Protein AF-A0A1E8CV05-F1 (afdb_monomer_lite)

Structure (mmCIF, N/CA/C/O backbone):
data_AF-A0A1E8CV05-F1
#
_entry.id   AF-A0A1E8CV05-F1
#
loop_
_atom_site.group_PDB
_atom_site.id
_atom_site.type_symbol
_atom_site.label_atom_id
_atom_site.label_alt_id
_atom_site.label_comp_id
_atom_site.label_asym_id
_atom_site.label_entity_id
_atom_site.label_seq_id
_atom_site.pdbx_PDB_ins_code
_atom_site.Cartn_x
_atom_site.Cartn_y
_atom_site.Cartn_z
_atom_site.occupancy
_atom_site.B_iso_or_equiv
_atom_site.auth_seq_id
_atom_site.auth_comp_id
_atom_site.auth_asym_id
_atom_site.auth_atom_id
_atom_site.pdbx_PDB_model_num
ATOM 1 N N . MET A 1 1 ? -1.436 11.956 -4.993 1.00 72.31 1 MET A N 1
ATOM 2 C CA . MET A 1 1 ? -2.919 11.995 -5.052 1.00 72.31 1 MET A CA 1
ATOM 3 C C . MET A 1 1 ? -3.434 10.819 -4.235 1.00 72.31 1 MET A C 1
ATOM 5 O O . MET A 1 1 ? -2.790 9.789 -4.295 1.00 72.31 1 MET A O 1
ATOM 9 N N . PHE A 1 2 ? -4.487 10.965 -3.428 1.00 81.88 2 PHE A N 1
ATOM 10 C CA . PHE A 1 2 ? -4.954 9.899 -2.524 1.00 81.88 2 PHE A CA 1
ATOM 11 C C . PHE A 1 2 ? -6.403 9.496 -2.828 1.00 81.88 2 PHE A C 1
ATOM 13 O O . PHE A 1 2 ? -7.158 10.354 -3.295 1.00 81.88 2 PHE A O 1
ATOM 20 N N . PRO A 1 3 ? -6.807 8.246 -2.535 1.00 90.94 3 PRO A N 1
ATOM 21 C CA . PRO A 1 3 ? -6.005 7.159 -1.944 1.00 90.94 3 PRO A CA 1
ATOM 22 C C . PRO A 1 3 ? -4.909 6.634 -2.887 1.00 90.94 3 PRO A C 1
ATOM 24 O O . PRO A 1 3 ? -4.919 6.955 -4.072 1.00 90.94 3 PRO A O 1
ATOM 27 N N . LEU A 1 4 ? -3.949 5.881 -2.345 1.00 89.38 4 LEU A N 1
ATOM 28 C CA . LEU A 1 4 ? -2.959 5.134 -3.125 1.00 89.38 4 LEU A CA 1
ATOM 29 C C . LEU A 1 4 ? -3.186 3.636 -2.930 1.00 89.38 4 LEU A C 1
ATOM 31 O O . LEU A 1 4 ? -3.324 3.187 -1.795 1.00 89.38 4 LEU A O 1
ATOM 35 N N . THR A 1 5 ? -3.179 2.869 -4.009 1.00 92.12 5 THR A N 1
ATOM 36 C CA . THR A 1 5 ? -3.311 1.413 -3.985 1.00 92.12 5 THR A CA 1
ATOM 37 C C . THR A 1 5 ? -1.958 0.788 -4.278 1.00 92.12 5 THR A C 1
ATOM 39 O O . THR A 1 5 ? -1.370 1.053 -5.318 1.00 92.12 5 THR A O 1
ATOM 42 N N . VAL A 1 6 ? -1.464 -0.048 -3.372 1.00 90.31 6 VAL A N 1
ATOM 43 C CA . VAL A 1 6 ? -0.254 -0.850 -3.552 1.00 90.31 6 VAL A CA 1
ATOM 44 C C . VAL A 1 6 ? -0.669 -2.296 -3.764 1.00 90.31 6 VAL A C 1
ATOM 46 O O . VAL A 1 6 ? -1.410 -2.850 -2.951 1.00 90.31 6 VAL A O 1
ATOM 49 N N . VAL A 1 7 ? -0.173 -2.917 -4.829 1.00 90.50 7 VAL A N 1
ATOM 50 C CA . VAL A 1 7 ? -0.427 -4.326 -5.137 1.00 90.50 7 VAL A CA 1
ATOM 51 C C . VAL A 1 7 ? 0.900 -5.069 -5.172 1.00 90.50 7 VAL A C 1
ATOM 53 O O . VAL A 1 7 ? 1.801 -4.674 -5.907 1.00 90.50 7 VAL A O 1
ATOM 56 N N . ARG A 1 8 ? 1.029 -6.140 -4.382 1.00 89.50 8 ARG A N 1
ATOM 57 C CA . ARG A 1 8 ? 2.191 -7.041 -4.388 1.00 89.50 8 ARG A CA 1
ATOM 58 C C . ARG A 1 8 ? 1.754 -8.424 -4.854 1.00 89.50 8 ARG A C 1
ATOM 60 O O . ARG A 1 8 ? 0.953 -9.072 -4.187 1.00 89.50 8 ARG A O 1
ATOM 67 N N . THR A 1 9 ? 2.300 -8.882 -5.977 1.00 87.62 9 THR A N 1
ATOM 68 C CA . THR A 1 9 ? 1.973 -10.180 -6.587 1.00 87.62 9 THR A CA 1
ATOM 69 C C . THR A 1 9 ? 3.224 -10.976 -6.950 1.00 87.62 9 THR A C 1
ATOM 71 O O . THR A 1 9 ? 4.298 -10.409 -7.146 1.00 87.62 9 THR A O 1
ATOM 74 N N . GLY A 1 10 ? 3.091 -12.300 -7.035 1.00 85.06 10 GLY A N 1
ATOM 75 C CA . GLY A 1 10 ? 4.164 -13.187 -7.495 1.00 85.06 10 GLY A CA 1
ATOM 76 C C . GLY A 1 10 ? 5.207 -13.502 -6.420 1.00 85.06 10 GLY A C 1
ATOM 77 O O . GLY A 1 10 ? 4.892 -13.574 -5.231 1.00 85.06 10 GLY A O 1
ATOM 78 N N . GLY A 1 11 ? 6.452 -13.738 -6.831 1.00 76.94 11 GLY A N 1
ATOM 79 C CA . GLY A 1 11 ? 7.531 -14.218 -5.967 1.00 76.94 11 GLY A CA 1
ATOM 80 C C . GLY A 1 11 ? 7.373 -15.684 -5.544 1.00 76.94 11 GLY A C 1
ATOM 81 O O . GLY A 1 11 ? 6.314 -16.290 -5.692 1.00 76.94 11 GLY A O 1
ATOM 82 N N . VAL A 1 12 ? 8.430 -16.250 -4.952 1.00 73.31 12 VAL A N 1
ATOM 83 C CA . VAL A 1 12 ? 8.485 -17.667 -4.521 1.00 73.31 12 VAL A CA 1
ATOM 84 C C . VAL A 1 12 ? 7.368 -18.024 -3.527 1.00 73.31 12 VAL A C 1
ATOM 86 O O . VAL A 1 12 ? 6.882 -19.151 -3.505 1.00 73.31 12 VAL A O 1
ATOM 89 N N . ALA A 1 13 ? 6.910 -17.056 -2.727 1.00 74.12 13 ALA A N 1
ATOM 90 C CA . ALA A 1 13 ? 5.810 -17.246 -1.779 1.00 74.12 13 ALA A CA 1
ATOM 91 C C . ALA A 1 13 ? 4.407 -17.113 -2.409 1.00 74.12 13 ALA A C 1
ATOM 93 O O . ALA A 1 13 ? 3.411 -17.372 -1.733 1.00 74.12 13 ALA A O 1
ATOM 94 N N . GLY A 1 14 ? 4.306 -16.700 -3.678 1.00 80.88 14 GLY A N 1
ATOM 95 C CA . GLY A 1 14 ? 3.036 -16.462 -4.360 1.00 80.88 14 GLY A CA 1
ATOM 96 C C . GLY A 1 14 ? 2.204 -15.373 -3.685 1.00 80.88 14 GLY A C 1
ATOM 97 O O . GLY A 1 14 ? 1.047 -15.617 -3.342 1.00 80.88 14 GLY A O 1
ATOM 98 N N . PHE A 1 15 ? 2.797 -14.200 -3.462 1.00 84.50 15 PHE A N 1
ATOM 99 C CA . PHE A 1 15 ? 2.123 -13.046 -2.871 1.00 84.50 15 PHE A CA 1
ATOM 100 C C . PHE A 1 15 ? 0.904 -12.620 -3.698 1.00 84.50 15 PHE A C 1
ATOM 102 O O . PHE A 1 15 ? 0.858 -12.807 -4.916 1.00 84.50 15 PHE A O 1
ATOM 109 N N . ASP A 1 16 ? -0.085 -12.080 -2.995 1.00 89.19 16 ASP A N 1
ATOM 110 C CA . ASP A 1 16 ? -1.316 -11.496 -3.531 1.00 89.19 16 ASP A CA 1
ATOM 111 C C . ASP A 1 16 ? -1.859 -10.576 -2.433 1.00 89.19 16 ASP A C 1
ATOM 113 O O . ASP A 1 16 ? -2.702 -10.962 -1.619 1.00 89.19 16 ASP A O 1
ATOM 117 N N . ASP A 1 17 ? -1.219 -9.416 -2.304 1.00 89.38 17 ASP A N 1
ATOM 118 C CA . ASP A 1 17 ? -1.514 -8.421 -1.280 1.00 89.38 17 ASP A CA 1
ATOM 119 C C . ASP A 1 17 ? -1.999 -7.126 -1.937 1.00 89.38 17 ASP A C 1
ATOM 121 O O . ASP A 1 17 ? -1.390 -6.626 -2.883 1.00 89.38 17 ASP A O 1
ATOM 125 N N . HIS A 1 18 ? -3.060 -6.558 -1.382 1.00 92.75 18 HIS A N 1
ATOM 126 C CA . HIS A 1 18 ? -3.680 -5.302 -1.768 1.00 92.75 18 HIS A CA 1
ATOM 127 C C . HIS A 1 18 ? -3.720 -4.372 -0.561 1.00 92.75 18 HIS A C 1
ATOM 129 O O . HIS A 1 18 ? -4.377 -4.648 0.446 1.00 92.75 18 HIS A O 1
ATOM 135 N N . LEU A 1 19 ? -3.007 -3.256 -0.649 1.00 92.00 19 LEU A N 1
ATOM 136 C CA . LEU A 1 19 ? -2.978 -2.241 0.390 1.00 92.00 19 LEU A CA 1
ATOM 137 C C . LEU A 1 19 ? -3.548 -0.935 -0.157 1.00 92.00 19 LEU A C 1
ATOM 139 O O . LEU A 1 19 ? -3.125 -0.474 -1.208 1.00 92.00 19 LEU A O 1
ATOM 143 N N . VAL A 1 20 ? -4.461 -0.298 0.571 1.00 93.75 20 VAL A N 1
ATOM 144 C CA . VAL A 1 20 ? -4.976 1.037 0.236 1.00 93.75 20 VAL A CA 1
ATOM 145 C C . VAL A 1 20 ? -4.518 2.017 1.303 1.00 93.75 20 VAL A C 1
ATOM 147 O O . VAL A 1 20 ? -4.951 1.933 2.451 1.00 93.75 20 VAL A O 1
ATOM 150 N N . LEU A 1 21 ? -3.629 2.934 0.931 1.00 92.06 21 LEU A N 1
ATOM 151 C CA . LEU A 1 21 ? -3.123 4.004 1.778 1.00 92.06 21 LEU A CA 1
ATOM 152 C C . LEU A 1 21 ? -4.021 5.233 1.625 1.00 92.06 21 LEU A C 1
ATOM 154 O O . LEU A 1 21 ? -4.154 5.809 0.542 1.00 92.06 21 LEU A O 1
ATOM 158 N N . GLU A 1 22 ? -4.608 5.669 2.729 1.00 92.81 22 GLU A N 1
ATOM 159 C CA . GLU A 1 22 ? -5.408 6.884 2.797 1.00 92.81 22 GLU A CA 1
ATOM 160 C C . GLU A 1 22 ? -4.574 8.100 3.218 1.00 92.81 22 GLU A C 1
ATOM 162 O O . GLU A 1 22 ? -3.605 8.002 3.975 1.00 92.81 22 GLU A O 1
ATOM 167 N N . ALA A 1 23 ? -5.016 9.292 2.804 1.00 89.06 23 ALA A N 1
ATOM 168 C CA . ALA A 1 23 ? -4.378 10.559 3.175 1.00 89.06 23 ALA A CA 1
ATOM 169 C C . ALA A 1 23 ? -4.371 10.827 4.694 1.00 89.06 23 ALA A C 1
ATOM 171 O O . ALA A 1 23 ? -3.569 11.618 5.180 1.00 89.06 23 ALA A O 1
ATOM 172 N N . ASN A 1 24 ? -5.264 10.179 5.449 1.00 89.00 24 ASN A N 1
ATOM 173 C CA . ASN A 1 24 ? -5.350 10.290 6.909 1.00 89.00 24 ASN A CA 1
ATOM 174 C C . ASN A 1 24 ? -4.348 9.377 7.650 1.00 89.00 24 ASN A C 1
ATOM 176 O O . ASN A 1 24 ? -4.380 9.316 8.880 1.00 89.00 24 ASN A O 1
ATOM 180 N N . GLY A 1 25 ? -3.491 8.646 6.928 1.00 89.75 25 GLY A N 1
ATOM 181 C CA . GLY A 1 25 ? -2.528 7.716 7.513 1.00 89.75 25 GLY A CA 1
ATOM 182 C C . GLY A 1 25 ? -3.101 6.345 7.869 1.00 89.75 25 GLY A C 1
ATOM 183 O O . GLY A 1 25 ? -2.434 5.582 8.568 1.00 89.75 25 GLY A O 1
ATOM 184 N N . ARG A 1 26 ? -4.316 6.009 7.423 1.00 92.81 26 ARG A N 1
ATOM 185 C CA . ARG A 1 26 ? -4.855 4.647 7.508 1.00 92.81 26 ARG A CA 1
ATOM 186 C C . ARG A 1 26 ? -4.403 3.817 6.315 1.00 92.81 26 ARG A C 1
ATOM 188 O O . ARG A 1 26 ? -4.299 4.320 5.201 1.00 92.81 26 ARG A O 1
ATOM 195 N N . VAL A 1 27 ? -4.167 2.534 6.559 1.00 92.12 27 VAL A N 1
ATOM 196 C CA . VAL A 1 27 ? -3.872 1.540 5.526 1.00 92.12 27 VAL A CA 1
ATOM 197 C C . VAL A 1 27 ? -4.864 0.404 5.651 1.00 92.12 27 VAL A C 1
ATOM 199 O O . VAL A 1 27 ? -4.905 -0.268 6.682 1.00 92.12 27 VAL A O 1
ATOM 202 N N . HIS A 1 28 ? -5.654 0.186 4.612 1.00 93.31 28 HIS A N 1
ATOM 203 C CA . HIS A 1 28 ? -6.472 -1.012 4.486 1.00 93.31 28 HIS A CA 1
ATOM 204 C C . HIS A 1 28 ? -5.616 -2.102 3.860 1.00 93.31 28 HIS A C 1
ATOM 206 O O . HIS A 1 28 ? -4.952 -1.844 2.866 1.00 93.31 28 HIS A O 1
ATOM 212 N N . VAL A 1 29 ? -5.598 -3.289 4.451 1.00 91.12 29 VAL A N 1
ATOM 213 C CA . VAL A 1 29 ? -4.758 -4.411 4.033 1.00 91.12 29 VAL A CA 1
ATOM 214 C C . VAL A 1 29 ? -5.658 -5.605 3.770 1.00 91.12 29 VAL A C 1
ATOM 216 O O . VAL A 1 29 ? -6.386 -6.053 4.664 1.00 91.12 29 VAL A O 1
ATOM 219 N N . ASP A 1 30 ? -5.574 -6.116 2.552 1.00 90.81 30 ASP A N 1
ATOM 220 C CA . ASP A 1 30 ? -6.149 -7.384 2.144 1.00 90.81 30 ASP A CA 1
ATOM 221 C C . ASP A 1 30 ? -5.044 -8.259 1.556 1.00 90.81 30 ASP A C 1
ATOM 223 O O . ASP A 1 30 ? -4.279 -7.832 0.702 1.00 90.81 30 ASP A O 1
ATOM 227 N N . SER A 1 31 ? -4.908 -9.470 2.063 1.00 87.31 31 SER A N 1
ATOM 228 C CA . SER A 1 31 ? -3.956 -10.464 1.603 1.00 87.31 31 SER A CA 1
ATOM 229 C C . SER A 1 31 ? -4.557 -11.853 1.714 1.00 87.31 31 SER A C 1
ATOM 231 O O . SER A 1 31 ? -5.632 -12.071 2.285 1.00 87.31 31 SER A O 1
ATOM 233 N N . ARG A 1 32 ? -3.807 -12.848 1.241 1.00 83.06 32 ARG A N 1
ATOM 234 C CA . ARG A 1 32 ? -4.165 -14.261 1.421 1.00 83.06 32 ARG A CA 1
ATOM 235 C C . ARG A 1 32 ? -4.327 -14.669 2.886 1.00 83.06 32 ARG A C 1
ATOM 237 O O . ARG A 1 32 ? -5.118 -15.562 3.174 1.00 83.06 32 ARG A O 1
ATOM 244 N N . VAL A 1 33 ? -3.574 -14.046 3.794 1.00 80.25 33 VAL A N 1
ATOM 245 C CA . VAL A 1 33 ? -3.524 -14.422 5.218 1.00 80.25 33 VAL A CA 1
ATOM 246 C C . VAL A 1 33 ? -4.407 -13.514 6.075 1.00 80.25 33 VAL A C 1
ATOM 248 O O . VAL A 1 33 ? -4.934 -13.943 7.101 1.00 80.25 33 VAL A O 1
ATOM 251 N N . VAL A 1 34 ? -4.588 -12.259 5.667 1.00 81.19 34 VAL A N 1
ATOM 252 C CA . VAL A 1 34 ? -5.272 -11.232 6.449 1.00 81.19 34 VAL A CA 1
ATOM 253 C C . VAL A 1 34 ? -6.244 -10.489 5.546 1.00 81.19 34 VAL A C 1
ATOM 255 O O . VAL A 1 34 ? -5.818 -9.849 4.599 1.00 81.19 34 VAL A O 1
ATOM 258 N N . ARG A 1 35 ? -7.539 -10.495 5.867 1.00 86.38 35 ARG A N 1
ATOM 259 C CA . ARG A 1 35 ? -8.550 -9.754 5.096 1.00 86.38 35 ARG A CA 1
ATOM 260 C C . ARG A 1 35 ? -9.161 -8.613 5.889 1.00 86.38 35 ARG A C 1
ATOM 262 O O . ARG A 1 35 ? -9.425 -8.763 7.083 1.00 86.38 35 ARG A O 1
ATOM 269 N N . GLY A 1 36 ? -9.395 -7.482 5.222 1.00 84.06 36 GLY A N 1
ATOM 270 C CA . GLY A 1 36 ? -10.070 -6.317 5.806 1.00 84.06 36 GLY A CA 1
ATOM 271 C C . GLY A 1 36 ? -9.393 -5.732 7.054 1.00 84.06 36 GLY A C 1
ATOM 272 O O . GLY A 1 36 ? -10.071 -5.208 7.943 1.00 84.06 36 GLY A O 1
ATOM 273 N N . ARG A 1 37 ? -8.065 -5.839 7.168 1.00 89.50 37 ARG A N 1
ATOM 274 C CA . ARG A 1 37 ? -7.313 -5.229 8.271 1.00 89.50 37 ARG A CA 1
ATOM 275 C C . ARG A 1 37 ? -7.160 -3.737 8.027 1.00 89.50 37 ARG A C 1
ATOM 277 O O . ARG A 1 37 ? -6.898 -3.315 6.910 1.00 89.50 37 ARG A O 1
ATOM 284 N N . VAL A 1 38 ? -7.255 -2.945 9.089 1.00 91.75 38 VAL A N 1
ATOM 285 C CA . VAL A 1 38 ? -6.958 -1.512 9.044 1.00 91.75 38 VAL A CA 1
ATOM 286 C C . VAL A 1 38 ? -5.799 -1.218 9.979 1.00 91.75 38 VAL A C 1
ATOM 288 O O . VAL A 1 38 ? -5.855 -1.534 11.165 1.00 91.75 38 VAL A O 1
ATOM 291 N N . CYS A 1 39 ? -4.748 -0.617 9.446 1.00 91.12 39 CYS A N 1
ATOM 292 C CA . CYS A 1 39 ? -3.551 -0.214 10.164 1.00 91.12 39 CYS A CA 1
ATOM 293 C C . CYS A 1 39 ? -3.448 1.309 10.221 1.00 91.12 39 CYS A C 1
ATOM 295 O O . CYS A 1 39 ? -3.889 1.999 9.305 1.00 91.12 39 CYS A O 1
ATOM 297 N N . ALA A 1 40 ? -2.859 1.840 11.288 1.00 91.81 40 ALA A N 1
ATOM 298 C CA . ALA A 1 40 ? -2.482 3.245 11.378 1.00 91.81 40 ALA A CA 1
ATOM 299 C C . ALA A 1 40 ? -0.972 3.379 11.162 1.00 91.81 40 ALA A C 1
ATOM 301 O O . ALA A 1 40 ? -0.189 2.770 11.897 1.00 91.81 40 ALA A O 1
ATOM 302 N N . LEU A 1 41 ? -0.573 4.181 10.174 1.00 88.06 41 LEU A N 1
ATOM 303 C CA . LEU A 1 41 ? 0.827 4.474 9.894 1.00 88.06 41 LEU A CA 1
ATOM 304 C C . LEU A 1 41 ? 1.477 5.179 11.084 1.00 88.06 41 LEU A C 1
ATOM 306 O O . LEU A 1 41 ? 0.947 6.151 11.630 1.00 88.06 41 LEU A O 1
ATOM 310 N N . THR A 1 42 ? 2.664 4.710 11.450 1.00 85.94 42 THR A N 1
ATOM 311 C CA . THR A 1 42 ? 3.536 5.402 12.401 1.00 85.94 42 THR A CA 1
ATOM 312 C C . THR A 1 42 ? 4.010 6.742 11.817 1.00 85.94 42 THR A C 1
ATOM 314 O O . THR A 1 42 ? 4.032 6.904 10.595 1.00 85.94 42 THR A O 1
ATOM 317 N N . PRO A 1 43 ? 4.459 7.706 12.644 1.00 83.56 43 PRO A N 1
ATOM 318 C CA . PRO A 1 43 ? 4.988 8.977 12.141 1.00 83.56 43 PRO A CA 1
ATOM 319 C C . PRO A 1 43 ? 6.143 8.813 11.140 1.00 83.56 43 PRO A C 1
ATOM 321 O O . PRO A 1 43 ? 6.240 9.571 10.180 1.00 83.56 43 PRO A O 1
ATOM 324 N N . ALA A 1 44 ? 6.989 7.792 11.326 1.00 80.00 44 ALA A N 1
ATOM 325 C CA . ALA A 1 44 ? 8.056 7.465 10.384 1.00 80.00 44 ALA A CA 1
ATOM 326 C C . ALA A 1 44 ? 7.494 6.989 9.033 1.00 80.00 44 ALA A C 1
ATOM 328 O O . ALA A 1 44 ? 7.930 7.457 7.986 1.00 80.00 44 ALA A O 1
ATOM 329 N N . GLN A 1 45 ? 6.475 6.124 9.046 1.00 84.31 45 GLN A N 1
ATOM 330 C CA . GLN A 1 45 ? 5.829 5.643 7.822 1.00 84.31 45 GLN A CA 1
ATOM 331 C C . GLN A 1 45 ? 4.959 6.712 7.144 1.00 84.31 45 GLN A C 1
ATOM 333 O O . GLN A 1 45 ? 4.786 6.663 5.936 1.00 84.31 45 GLN A O 1
ATOM 338 N N . GLN A 1 46 ? 4.436 7.711 7.862 1.00 86.25 46 GLN A N 1
ATOM 339 C CA . GLN A 1 46 ? 3.696 8.820 7.237 1.00 86.25 46 GLN A CA 1
ATOM 340 C C . GLN A 1 46 ? 4.559 9.622 6.256 1.00 86.25 46 GLN A C 1
ATOM 342 O O . GLN A 1 46 ? 4.033 10.196 5.305 1.00 86.25 46 GLN A O 1
ATOM 347 N N . ARG A 1 47 ? 5.885 9.607 6.427 1.00 84.69 47 ARG A N 1
ATOM 348 C CA . ARG A 1 47 ? 6.824 10.200 5.472 1.00 84.69 47 ARG A CA 1
ATOM 349 C C . ARG A 1 47 ? 6.730 9.556 4.085 1.00 84.69 47 ARG A C 1
ATOM 351 O O . ARG A 1 47 ? 6.895 10.264 3.095 1.00 84.69 47 ARG A O 1
ATOM 358 N N . LEU A 1 48 ? 6.358 8.273 4.009 1.00 84.00 48 LEU A N 1
ATOM 359 C CA . LEU A 1 48 ? 6.054 7.587 2.750 1.00 84.00 48 LEU A CA 1
ATOM 360 C C . LEU A 1 48 ? 4.939 8.307 1.985 1.00 84.00 48 LEU A C 1
ATOM 362 O O . LEU A 1 48 ? 5.071 8.521 0.787 1.00 84.00 48 LEU A O 1
ATOM 366 N N . LEU A 1 49 ? 3.873 8.749 2.663 1.00 85.31 49 LEU A N 1
ATOM 367 C CA . LEU A 1 49 ? 2.768 9.464 2.015 1.00 85.31 49 LEU A CA 1
ATOM 368 C C . LEU A 1 49 ? 3.248 10.759 1.356 1.00 85.31 49 LEU A C 1
ATOM 370 O O . LEU A 1 49 ? 2.830 11.077 0.246 1.00 85.31 49 LEU A O 1
ATOM 374 N N . THR A 1 50 ? 4.143 11.488 2.024 1.00 84.81 50 THR A N 1
ATOM 375 C CA . THR A 1 50 ? 4.726 12.723 1.492 1.00 84.81 50 THR A CA 1
ATOM 376 C C . THR A 1 50 ? 5.595 12.447 0.269 1.00 84.81 50 THR A C 1
ATOM 378 O O . THR A 1 50 ? 5.473 13.162 -0.722 1.00 84.81 50 THR A O 1
ATOM 381 N N . LEU A 1 51 ? 6.431 11.403 0.318 1.00 84.12 51 LEU A N 1
ATOM 382 C CA . LEU A 1 51 ? 7.282 10.998 -0.805 1.00 84.12 51 LEU A CA 1
ATOM 383 C C . LEU A 1 51 ? 6.434 10.580 -2.014 1.00 84.12 51 LEU A C 1
ATOM 385 O O . LEU A 1 51 ? 6.631 11.097 -3.108 1.00 84.12 51 LEU A O 1
ATOM 389 N N . LEU A 1 52 ? 5.420 9.739 -1.800 1.00 81.69 52 LEU A N 1
ATOM 390 C CA . LEU A 1 52 ? 4.515 9.283 -2.858 1.00 81.69 52 LEU A CA 1
ATOM 391 C C . LEU A 1 52 ? 3.631 10.406 -3.421 1.00 81.69 52 LEU A C 1
ATOM 393 O O . LEU A 1 52 ? 3.205 10.341 -4.571 1.00 81.69 52 LEU A O 1
ATOM 397 N N . ALA A 1 53 ? 3.335 11.444 -2.634 1.00 80.81 53 ALA A N 1
ATOM 398 C CA . ALA A 1 53 ? 2.528 12.571 -3.092 1.00 80.81 53 ALA A CA 1
ATOM 399 C C . ALA A 1 53 ? 3.248 13.457 -4.119 1.00 80.81 53 ALA A C 1
ATOM 401 O O . ALA A 1 53 ? 2.569 14.093 -4.927 1.00 80.81 53 ALA A O 1
ATOM 402 N N . VAL A 1 54 ? 4.583 13.507 -4.074 1.00 79.12 54 VAL A N 1
ATOM 403 C CA . VAL A 1 54 ? 5.417 14.302 -4.991 1.00 79.12 54 VAL A CA 1
ATOM 404 C C . VAL A 1 54 ? 6.035 13.469 -6.115 1.00 79.12 54 VAL A C 1
ATOM 406 O O . VAL A 1 54 ? 6.626 14.042 -7.031 1.00 79.12 54 VAL A O 1
ATOM 409 N N . SER A 1 55 ? 5.890 12.142 -6.068 1.00 76.62 55 SER A N 1
ATOM 410 C CA . SER A 1 55 ? 6.338 11.255 -7.138 1.00 76.62 55 SER A CA 1
ATOM 411 C C . SER A 1 55 ? 5.581 11.530 -8.442 1.00 76.62 55 SER A C 1
ATOM 413 O O . SER A 1 55 ? 4.360 11.736 -8.423 1.00 76.62 55 SER A O 1
ATOM 415 N N . PRO A 1 56 ? 6.278 11.533 -9.589 1.00 74.31 56 PRO A N 1
ATOM 416 C CA . PRO A 1 56 ? 5.632 11.701 -10.875 1.00 74.31 56 PRO A CA 1
ATOM 417 C C . PRO A 1 56 ? 4.737 10.501 -11.194 1.00 74.31 56 PRO A C 1
ATOM 419 O O . PRO A 1 56 ? 5.020 9.352 -10.852 1.00 74.31 56 PRO A O 1
ATOM 422 N N . VAL A 1 57 ? 3.646 10.790 -11.897 1.00 74.94 57 VAL A N 1
ATOM 423 C CA . VAL A 1 57 ? 2.855 9.756 -12.559 1.00 74.94 57 VAL A CA 1
ATOM 424 C C . VAL A 1 57 ? 3.658 9.277 -13.762 1.00 74.94 57 VAL A C 1
ATOM 426 O O . VAL A 1 57 ? 4.047 10.091 -14.601 1.00 74.94 57 VAL A O 1
ATOM 429 N N . GLY A 1 58 ? 3.907 7.976 -13.842 1.00 67.44 58 GLY A N 1
ATOM 430 C CA . GLY A 1 58 ? 4.694 7.375 -14.911 1.00 67.44 58 GLY A CA 1
ATOM 431 C C . GLY A 1 58 ? 4.092 6.062 -15.383 1.00 67.44 58 GLY A C 1
ATOM 432 O O . GLY A 1 58 ? 2.995 5.677 -14.990 1.00 67.44 58 GLY A O 1
ATOM 433 N N . ASN A 1 59 ? 4.805 5.383 -16.276 1.00 55.41 59 ASN A N 1
ATOM 434 C CA . ASN A 1 59 ? 4.247 4.235 -16.991 1.00 55.41 59 ASN A CA 1
ATOM 435 C C . ASN A 1 59 ? 4.520 2.899 -16.289 1.00 55.41 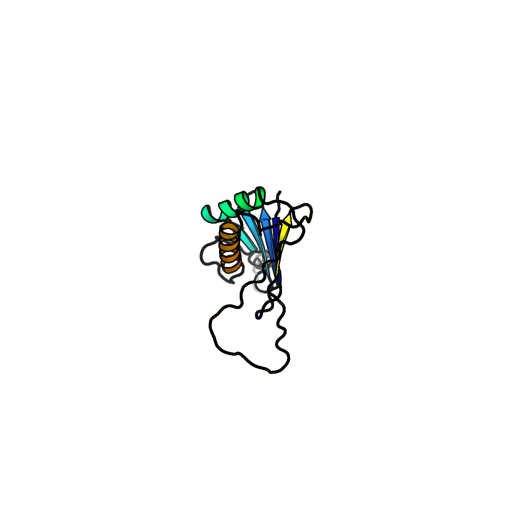59 ASN A C 1
ATOM 437 O O . ASN A 1 59 ? 3.886 1.907 -16.638 1.00 55.41 59 ASN A O 1
ATOM 441 N N . VAL A 1 60 ? 5.467 2.843 -15.343 1.00 52.59 60 VAL A N 1
ATOM 442 C CA . VAL A 1 60 ? 5.947 1.580 -14.766 1.00 52.59 60 VAL A CA 1
ATOM 443 C C . VAL A 1 60 ? 6.437 1.789 -13.329 1.00 52.59 60 VAL A C 1
ATOM 445 O O . VAL A 1 60 ? 7.583 2.146 -13.092 1.00 52.59 60 VAL A O 1
ATOM 448 N N . ALA A 1 61 ? 5.577 1.508 -12.353 1.00 54.34 61 ALA A N 1
ATOM 449 C CA . ALA A 1 61 ? 5.985 1.289 -10.969 1.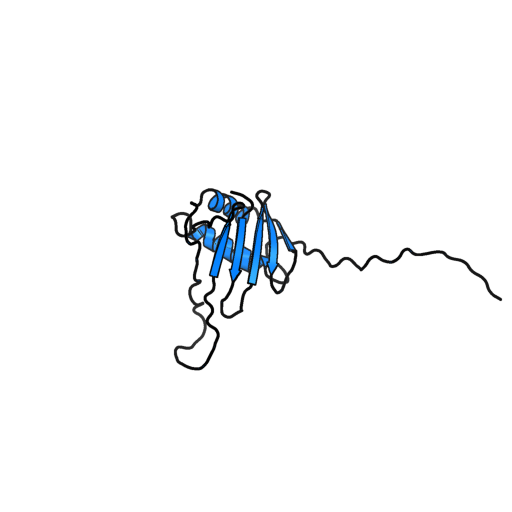00 54.34 61 ALA A CA 1
ATOM 450 C C . ALA A 1 61 ? 6.295 -0.203 -10.820 1.00 54.34 61 ALA A C 1
ATOM 452 O O . ALA A 1 61 ? 5.438 -0.965 -10.394 1.00 54.34 61 ALA A O 1
ATOM 453 N N . THR A 1 62 ? 7.433 -0.684 -11.315 1.00 52.78 62 THR A N 1
ATOM 454 C CA . THR A 1 62 ? 7.737 -2.123 -11.274 1.00 52.78 62 THR A CA 1
ATOM 455 C C . THR A 1 62 ? 9.072 -2.327 -10.608 1.00 52.78 62 THR A C 1
ATOM 457 O O . THR A 1 62 ? 10.119 -2.274 -11.246 1.00 52.78 62 THR A O 1
ATOM 460 N N . ARG A 1 63 ? 9.036 -2.591 -9.302 1.00 58.12 63 ARG A N 1
ATOM 461 C CA . ARG A 1 63 ? 10.209 -3.116 -8.614 1.00 58.12 63 ARG A CA 1
ATOM 462 C C . ARG A 1 63 ? 10.203 -4.630 -8.756 1.00 58.12 63 ARG A C 1
ATOM 464 O O . ARG A 1 63 ? 9.363 -5.298 -8.165 1.00 58.12 63 ARG A O 1
ATOM 471 N N . SER A 1 64 ? 11.154 -5.155 -9.522 1.00 50.53 64 SER A N 1
ATOM 472 C CA . SER A 1 64 ? 11.581 -6.545 -9.360 1.00 50.53 64 SER A CA 1
ATOM 473 C C . SER A 1 64 ? 12.459 -6.581 -8.114 1.00 50.53 64 SER A C 1
ATOM 475 O O . SER A 1 64 ? 13.511 -5.938 -8.100 1.00 50.53 64 SER A O 1
ATOM 477 N N . ALA A 1 65 ? 12.032 -7.248 -7.040 1.00 48.34 65 ALA A N 1
ATOM 478 C CA . ALA A 1 65 ? 12.939 -7.434 -5.909 1.00 48.34 65 ALA A CA 1
ATOM 479 C C . ALA A 1 65 ? 14.197 -8.178 -6.390 1.00 48.34 65 ALA A C 1
ATOM 481 O O . ALA A 1 65 ? 14.074 -9.122 -7.178 1.00 48.34 65 ALA A O 1
ATOM 482 N N . PRO A 1 66 ? 15.404 -7.784 -5.946 1.00 41.94 66 PRO A N 1
ATOM 483 C CA . PRO A 1 66 ? 16.577 -8.608 -6.183 1.00 41.94 66 PRO A CA 1
ATOM 484 C C . PRO A 1 66 ? 16.330 -9.993 -5.565 1.00 41.94 66 PRO A C 1
ATOM 486 O O . PRO A 1 66 ? 15.689 -10.075 -4.510 1.00 41.94 66 PRO A O 1
ATOM 489 N N . PRO A 1 67 ? 16.813 -11.086 -6.191 1.00 40.91 67 PRO A N 1
ATOM 490 C CA . PRO A 1 67 ? 16.741 -12.399 -5.571 1.00 40.91 67 PRO A CA 1
ATOM 491 C C . PRO A 1 67 ? 17.393 -12.275 -4.198 1.00 40.91 67 PRO A C 1
ATOM 493 O O . PRO A 1 67 ? 18.515 -11.780 -4.082 1.00 40.91 67 PRO A O 1
ATOM 496 N N . THR A 1 68 ? 16.668 -12.638 -3.144 1.00 37.94 68 THR A N 1
ATOM 497 C CA . THR A 1 68 ? 17.203 -12.646 -1.787 1.00 37.94 68 THR A CA 1
ATOM 498 C C . THR A 1 68 ? 18.415 -13.568 -1.769 1.00 37.94 68 THR A C 1
ATOM 500 O O . THR A 1 68 ? 18.278 -14.790 -1.753 1.00 37.94 68 THR A O 1
ATOM 503 N N . SER A 1 69 ? 19.608 -12.976 -1.823 1.00 43.03 69 SER A N 1
ATOM 504 C CA . SER A 1 69 ? 20.887 -13.659 -1.678 1.00 43.03 69 SER A CA 1
ATOM 505 C C . SER A 1 69 ? 21.006 -14.170 -0.249 1.00 43.03 69 SER A C 1
ATOM 507 O O . SER A 1 69 ? 21.589 -13.511 0.603 1.00 43.03 69 SER A O 1
ATOM 509 N N . ASN A 1 70 ? 20.407 -15.325 0.026 1.00 39.59 70 ASN A N 1
ATOM 510 C CA . ASN A 1 70 ? 20.826 -16.216 1.096 1.00 39.59 70 ASN A CA 1
ATOM 511 C C . ASN A 1 70 ? 20.252 -17.615 0.855 1.00 39.59 70 ASN A C 1
ATOM 513 O O . ASN A 1 70 ? 19.112 -17.903 1.206 1.00 39.59 70 ASN A O 1
ATOM 517 N N . GLY A 1 71 ? 21.089 -18.483 0.282 1.00 37.47 71 GLY A N 1
ATOM 518 C CA . GLY A 1 71 ? 20.865 -19.926 0.250 1.00 37.47 71 GLY A CA 1
ATOM 519 C C . GLY A 1 71 ? 20.841 -20.514 -1.154 1.00 37.47 71 GLY A C 1
ATOM 520 O O . GLY A 1 71 ? 19.786 -20.648 -1.748 1.00 37.47 71 GLY A O 1
ATOM 521 N N . THR A 1 72 ? 22.026 -20.874 -1.647 1.00 39.41 72 THR A N 1
ATOM 522 C CA . THR A 1 72 ? 22.294 -22.058 -2.478 1.00 39.41 72 THR A CA 1
ATOM 523 C C . THR A 1 72 ? 21.215 -22.468 -3.490 1.00 39.41 72 THR A C 1
ATOM 525 O O . THR A 1 72 ? 20.286 -23.190 -3.145 1.00 39.41 72 THR A O 1
ATOM 528 N N . SER A 1 73 ? 21.418 -22.135 -4.767 1.00 38.72 73 SER A N 1
ATOM 529 C CA . SER A 1 73 ? 21.641 -23.117 -5.850 1.00 38.72 73 SER A CA 1
ATOM 530 C C . SER A 1 73 ? 21.570 -22.417 -7.206 1.00 38.72 73 SER A C 1
ATOM 532 O O . SER A 1 73 ? 20.508 -22.027 -7.680 1.00 38.72 73 SER A O 1
ATOM 534 N N . GLN A 1 74 ? 22.724 -22.293 -7.861 1.00 55.25 74 GLN A N 1
ATOM 535 C CA . GLN A 1 74 ? 22.733 -22.401 -9.314 1.00 55.25 74 GLN A CA 1
ATOM 536 C C . GLN A 1 74 ? 22.303 -23.828 -9.677 1.00 55.25 74 GLN A C 1
ATOM 538 O O . GLN A 1 74 ? 22.722 -24.778 -9.017 1.00 55.25 74 GLN A O 1
ATOM 543 N N . GLN A 1 75 ? 21.574 -23.929 -10.789 1.00 41.22 75 GLN A N 1
ATOM 544 C CA . GLN A 1 75 ? 21.441 -25.092 -11.671 1.00 41.22 75 GLN A CA 1
ATOM 545 C C . GLN A 1 75 ? 20.160 -25.944 -11.559 1.00 41.22 75 GLN A C 1
ATOM 547 O O . GLN A 1 75 ? 20.004 -26.768 -10.670 1.00 41.22 75 GLN A O 1
ATOM 552 N N . ALA A 1 76 ? 19.346 -25.787 -12.611 1.00 49.56 76 ALA A N 1
ATOM 553 C CA . ALA A 1 76 ? 18.634 -26.820 -13.370 1.00 49.56 76 ALA A CA 1
ATOM 554 C C . ALA A 1 76 ? 17.689 -27.786 -12.630 1.00 49.56 76 ALA A C 1
ATOM 556 O O . ALA A 1 76 ? 18.124 -28.715 -11.958 1.00 49.56 76 ALA A O 1
ATOM 557 N N . GLY A 1 77 ? 16.395 -27.670 -12.939 1.00 38.28 77 GLY A N 1
ATOM 558 C CA . GLY A 1 77 ? 15.416 -28.736 -12.726 1.00 38.28 77 GLY A CA 1
ATOM 559 C C . GLY A 1 77 ? 14.012 -28.199 -12.478 1.00 38.28 77 GLY A C 1
ATOM 560 O O . GLY A 1 77 ? 13.773 -27.572 -11.460 1.00 38.28 77 GLY A O 1
ATOM 561 N N . ASP A 1 78 ? 13.123 -28.448 -13.436 1.00 40.88 78 ASP A N 1
ATOM 562 C CA . ASP A 1 78 ? 11.666 -28.542 -13.302 1.00 40.88 78 ASP A CA 1
ATOM 563 C C . ASP A 1 78 ? 10.899 -27.502 -12.457 1.00 40.88 78 ASP A C 1
ATOM 565 O O . ASP A 1 78 ? 10.721 -27.626 -11.251 1.00 40.88 78 ASP A O 1
ATOM 569 N N . GLY A 1 79 ? 10.267 -26.555 -13.159 1.00 42.75 79 GLY A N 1
ATOM 570 C CA . GLY A 1 79 ? 8.889 -26.152 -12.849 1.00 42.75 79 GLY A CA 1
ATOM 571 C C . GLY A 1 79 ? 8.630 -25.363 -11.566 1.00 42.75 79 GLY A C 1
ATOM 572 O O . GLY A 1 79 ? 7.463 -25.214 -11.200 1.00 42.75 79 GLY A O 1
ATOM 573 N N . GLU A 1 80 ? 9.644 -24.818 -10.893 1.00 49.72 80 GLU A N 1
ATOM 574 C CA . GLU A 1 80 ? 9.395 -23.807 -9.868 1.00 49.72 80 GLU A CA 1
ATOM 575 C C . GLU A 1 80 ? 8.875 -22.558 -10.579 1.00 49.72 80 GLU A C 1
ATOM 577 O O . GLU A 1 80 ? 9.571 -21.946 -11.392 1.00 49.72 80 GLU A O 1
ATOM 582 N N . ARG A 1 81 ? 7.597 -22.244 -10.359 1.00 51.91 81 ARG A N 1
ATOM 583 C CA . ARG A 1 81 ? 6.907 -21.100 -10.950 1.00 51.91 81 ARG A CA 1
ATOM 584 C C . ARG A 1 81 ? 7.583 -19.824 -10.444 1.00 51.91 81 ARG A C 1
ATOM 586 O O . ARG A 1 81 ? 7.173 -19.250 -9.442 1.00 51.91 81 ARG A O 1
ATOM 593 N N . ASN A 1 82 ? 8.661 -19.435 -11.118 1.00 57.34 82 ASN A N 1
ATOM 594 C CA . ASN A 1 82 ? 9.467 -18.252 -10.852 1.00 57.34 82 ASN A CA 1
ATOM 595 C C . ASN A 1 82 ? 8.690 -17.029 -11.359 1.00 57.34 82 ASN A C 1
ATOM 597 O O . ASN A 1 82 ? 9.062 -16.379 -12.333 1.00 57.34 82 ASN A O 1
ATOM 601 N N . ASP A 1 83 ? 7.519 -16.801 -10.765 1.00 66.38 83 ASP A N 1
ATOM 602 C CA . ASP A 1 83 ? 6.730 -15.605 -11.008 1.00 66.38 83 ASP A CA 1
ATOM 603 C C . ASP A 1 83 ? 7.516 -14.433 -10.395 1.00 66.38 83 ASP A C 1
ATOM 605 O O . ASP A 1 83 ? 7.846 -14.480 -9.202 1.00 66.38 83 ASP A O 1
ATOM 609 N N . PRO A 1 84 ? 7.872 -13.398 -11.174 1.00 76.88 84 PRO A N 1
ATOM 610 C CA . PRO A 1 84 ? 8.612 -12.261 -10.645 1.00 76.88 84 PRO A CA 1
ATOM 611 C C . PRO A 1 84 ? 7.807 -11.599 -9.523 1.00 76.88 84 PRO A C 1
ATOM 613 O O . PRO A 1 84 ? 6.585 -11.481 -9.614 1.00 76.88 84 PRO A O 1
ATOM 616 N N . LEU A 1 85 ? 8.481 -11.162 -8.454 1.00 78.44 85 LEU A N 1
ATOM 617 C CA . LEU A 1 85 ? 7.824 -10.319 -7.460 1.00 78.44 85 LEU A CA 1
ATOM 618 C C . LEU A 1 85 ? 7.540 -8.963 -8.105 1.00 78.44 85 LEU A C 1
ATOM 620 O O . LEU A 1 85 ? 8.474 -8.238 -8.444 1.00 78.44 85 LEU A O 1
ATOM 624 N N . LEU A 1 86 ? 6.262 -8.640 -8.253 1.00 82.88 86 LEU A N 1
ATOM 625 C CA . LEU A 1 86 ? 5.783 -7.394 -8.824 1.00 82.88 86 LEU A CA 1
ATOM 626 C C . LEU A 1 86 ? 5.111 -6.568 -7.730 1.00 82.88 86 LEU A C 1
ATOM 628 O O . LEU A 1 86 ? 4.149 -7.021 -7.111 1.00 82.88 86 LEU A O 1
ATOM 632 N N . ILE A 1 87 ? 5.607 -5.352 -7.511 1.00 85.06 87 ILE A N 1
ATOM 633 C CA . ILE A 1 87 ? 4.968 -4.353 -6.650 1.00 85.06 87 ILE A CA 1
ATOM 634 C C . ILE A 1 87 ? 4.572 -3.171 -7.524 1.00 85.06 87 ILE A C 1
ATOM 636 O O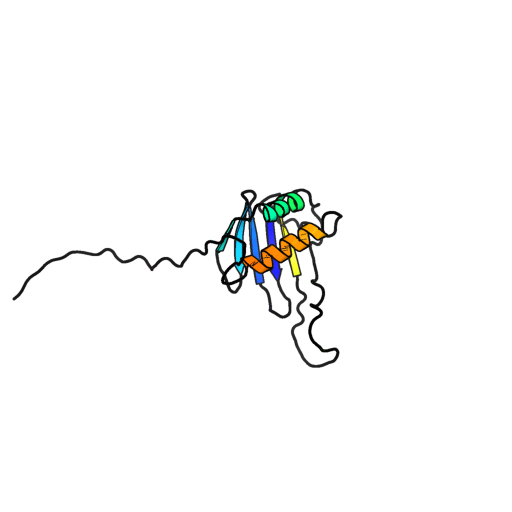 . ILE A 1 87 ? 5.462 -2.549 -8.102 1.00 85.06 87 ILE A O 1
ATOM 640 N N . THR A 1 88 ? 3.278 -2.862 -7.600 1.00 87.06 88 THR A N 1
ATOM 641 C CA . THR A 1 88 ? 2.740 -1.688 -8.303 1.00 87.06 88 THR A CA 1
ATOM 642 C C . THR A 1 88 ? 2.092 -0.716 -7.328 1.00 87.06 88 THR A C 1
ATOM 644 O O . THR A 1 88 ? 1.598 -1.112 -6.271 1.00 87.06 88 THR A O 1
ATOM 647 N N . ILE A 1 89 ? 2.107 0.572 -7.682 1.00 87.56 89 ILE A N 1
ATOM 648 C CA . ILE A 1 89 ? 1.463 1.640 -6.916 1.00 87.56 89 ILE A CA 1
ATOM 649 C C . ILE A 1 89 ? 0.619 2.478 -7.860 1.00 87.56 89 ILE A C 1
ATOM 651 O O . ILE A 1 89 ? 1.128 2.999 -8.849 1.00 87.56 89 ILE A O 1
ATOM 655 N N . GLU A 1 90 ? -0.652 2.631 -7.527 1.00 89.75 90 GLU A N 1
ATOM 656 C CA . GLU A 1 90 ? -1.631 3.407 -8.274 1.00 89.75 90 GLU A CA 1
ATOM 657 C C . GLU A 1 90 ? -2.207 4.512 -7.397 1.00 89.75 90 GLU A C 1
ATOM 659 O O . GLU A 1 90 ? -2.332 4.349 -6.184 1.00 89.75 90 GLU A O 1
ATOM 664 N N . ASP A 1 91 ? -2.592 5.637 -7.990 1.00 87.44 91 ASP A N 1
ATOM 665 C CA . ASP A 1 91 ? -3.403 6.632 -7.293 1.00 87.44 91 ASP A CA 1
ATOM 666 C C . ASP A 1 91 ? -4.910 6.380 -7.414 1.00 87.44 91 ASP A C 1
ATOM 668 O O . ASP A 1 91 ? -5.370 5.466 -8.094 1.00 87.44 91 ASP A O 1
ATOM 672 N N . GLY A 1 92 ? -5.709 7.227 -6.762 1.00 84.56 92 GLY A N 1
ATOM 673 C CA . GLY A 1 92 ? -7.171 7.170 -6.821 1.00 84.56 92 GLY A CA 1
ATOM 674 C C . GLY A 1 92 ? -7.773 7.391 -8.217 1.00 84.56 92 GLY A C 1
ATOM 675 O O . GLY A 1 92 ? -8.990 7.313 -8.357 1.00 84.56 92 GLY A O 1
ATOM 676 N N . GLN A 1 93 ? -6.958 7.683 -9.238 1.00 86.06 93 GLN A N 1
ATOM 677 C CA . GLN A 1 93 ? -7.347 7.736 -10.651 1.00 86.06 93 GLN A CA 1
ATOM 678 C C . GLN A 1 93 ? -6.823 6.529 -11.446 1.00 86.06 93 GLN A C 1
ATOM 680 O O . GLN A 1 93 ? -6.872 6.556 -12.675 1.00 86.06 93 GLN A O 1
ATOM 685 N N . SER A 1 94 ? -6.316 5.492 -10.769 1.00 85.06 94 SER A N 1
ATOM 686 C CA . SER A 1 94 ? -5.686 4.314 -11.377 1.00 85.06 94 SER A CA 1
ATOM 687 C C . SER A 1 94 ? -4.471 4.659 -12.241 1.00 85.06 94 SER A C 1
ATOM 689 O O . SER A 1 94 ? -4.198 4.001 -13.245 1.00 85.06 94 SER A O 1
ATOM 691 N N . ARG A 1 95 ? -3.738 5.719 -11.880 1.00 85.19 95 ARG A N 1
ATOM 692 C CA . ARG A 1 95 ? -2.494 6.091 -12.560 1.00 85.19 95 ARG A CA 1
ATOM 693 C C . ARG A 1 95 ? -1.302 5.531 -11.802 1.00 85.19 95 ARG A C 1
ATOM 695 O O . ARG A 1 95 ? -1.221 5.696 -10.586 1.00 85.19 95 ARG A O 1
ATOM 702 N N . LEU A 1 96 ? -0.369 4.916 -12.524 1.00 84.81 96 LEU A N 1
ATOM 703 C CA . LEU A 1 96 ? 0.830 4.324 -11.937 1.00 84.81 96 LEU A CA 1
ATOM 704 C C . LEU A 1 96 ? 1.792 5.408 -11.428 1.00 84.81 96 LEU A C 1
ATOM 706 O O . LEU A 1 96 ? 2.065 6.400 -12.109 1.00 84.81 96 LEU A O 1
ATOM 710 N N . ILE A 1 97 ? 2.304 5.211 -10.216 1.00 81.69 97 ILE A N 1
ATOM 711 C CA . ILE A 1 97 ? 3.248 6.119 -9.562 1.00 81.69 97 ILE A CA 1
ATOM 712 C C . ILE A 1 97 ? 4.665 5.606 -9.761 1.00 81.69 97 ILE A C 1
ATOM 714 O O . ILE A 1 97 ? 5.030 4.569 -9.215 1.00 81.69 97 ILE A O 1
ATOM 718 N N . ASP A 1 98 ? 5.478 6.344 -10.508 1.00 76.56 98 ASP A N 1
ATOM 719 C CA . ASP A 1 98 ? 6.853 5.937 -10.762 1.00 76.56 98 ASP A CA 1
ATOM 720 C C . ASP A 1 98 ? 7.734 6.184 -9.529 1.00 76.56 98 ASP A C 1
ATOM 722 O O . ASP A 1 98 ? 7.846 7.304 -9.017 1.00 76.56 98 ASP A O 1
ATOM 726 N N . LEU A 1 99 ? 8.350 5.104 -9.052 1.00 72.12 99 LEU A N 1
ATOM 727 C CA . LEU A 1 99 ? 9.282 5.102 -7.934 1.00 72.12 99 LEU A CA 1
ATOM 728 C C . LEU A 1 99 ? 10.737 4.951 -8.383 1.00 72.12 99 LEU A C 1
ATOM 730 O O . LEU A 1 99 ? 11.556 4.611 -7.544 1.00 72.12 99 LEU A O 1
ATOM 734 N N . ASP A 1 100 ? 11.095 5.125 -9.652 1.00 67.06 100 ASP A N 1
ATOM 735 C CA . ASP A 1 100 ? 12.495 5.028 -10.099 1.00 67.06 100 ASP A CA 1
ATOM 736 C C . ASP A 1 100 ? 13.262 6.358 -9.918 1.00 67.06 100 ASP A C 1
ATOM 738 O O . ASP A 1 100 ? 14.482 6.391 -9.758 1.00 67.06 100 ASP A O 1
ATOM 742 N N . HI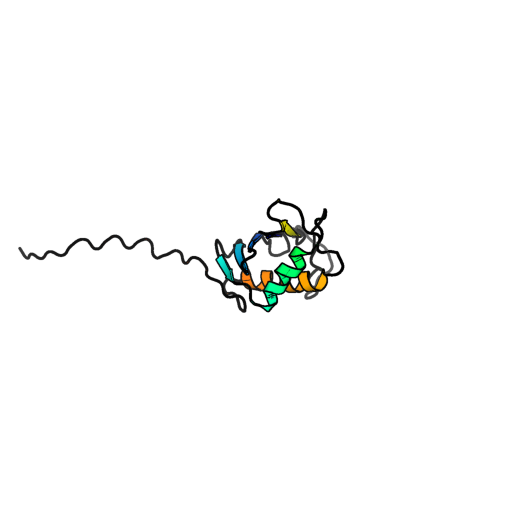S A 1 101 ? 12.544 7.481 -9.834 1.00 59.66 101 HIS A N 1
ATOM 743 C CA . HIS A 1 101 ? 13.131 8.820 -9.710 1.00 59.66 101 HIS A CA 1
ATOM 744 C C . HIS A 1 101 ? 13.735 9.129 -8.323 1.00 59.66 101 HIS A C 1
ATOM 746 O O . HIS A 1 101 ? 13.435 8.477 -7.337 1.00 59.66 101 HIS A O 1
ATOM 752 N N . THR A 1 102 ? 14.560 10.181 -8.230 1.00 49.16 102 THR A N 1
ATOM 753 C CA . THR A 1 102 ? 15.542 10.554 -7.175 1.00 49.16 102 THR A CA 1
ATOM 754 C C . THR A 1 102 ? 15.123 10.479 -5.688 1.00 49.16 102 THR A C 1
ATOM 756 O O . THR A 1 102 ? 15.979 10.591 -4.815 1.00 49.16 102 THR A O 1
ATOM 759 N N . SER A 1 103 ? 13.843 10.286 -5.368 1.00 59.38 103 SER A N 1
ATOM 760 C CA . SER A 1 103 ? 13.310 10.056 -4.009 1.00 59.38 103 SER A CA 1
ATOM 761 C C . SER A 1 103 ? 12.934 8.583 -3.748 1.00 59.38 103 SER A C 1
ATOM 763 O O . SER A 1 103 ? 12.250 8.272 -2.773 1.00 59.38 103 SER A O 1
ATOM 765 N N . SER A 1 104 ? 13.387 7.685 -4.625 1.00 68.06 104 SER A N 1
ATOM 766 C CA . SER A 1 104 ? 13.006 6.279 -4.743 1.00 68.06 104 SER A CA 1
ATOM 767 C C . SER A 1 104 ? 13.475 5.397 -3.601 1.00 68.06 104 SER A C 1
ATOM 769 O O . SER A 1 104 ? 12.667 4.677 -3.029 1.00 68.06 104 SER A O 1
ATOM 771 N N . ALA A 1 105 ? 14.763 5.435 -3.253 1.00 74.25 105 ALA A N 1
ATOM 772 C CA . ALA A 1 105 ? 15.350 4.468 -2.323 1.00 74.25 105 ALA A CA 1
ATOM 773 C C . ALA A 1 105 ? 14.693 4.506 -0.932 1.00 74.25 105 ALA A C 1
ATOM 775 O O . ALA A 1 105 ? 14.298 3.470 -0.410 1.00 74.25 105 ALA A O 1
ATOM 776 N N . GLU A 1 106 ? 14.481 5.704 -0.375 1.00 81.25 106 GLU A N 1
ATOM 777 C CA . GLU A 1 106 ? 13.802 5.866 0.918 1.00 81.25 106 GLU A CA 1
ATOM 778 C C . GLU A 1 106 ? 12.334 5.412 0.848 1.00 81.25 106 GLU A C 1
ATOM 780 O O . GLU A 1 106 ? 11.846 4.745 1.759 1.00 81.25 106 GLU A O 1
ATOM 785 N N . ALA A 1 107 ? 11.625 5.739 -0.239 1.00 80.75 107 ALA A N 1
ATOM 786 C CA . ALA A 1 107 ? 10.240 5.312 -0.429 1.00 80.75 107 ALA A CA 1
ATOM 787 C C . ALA A 1 107 ? 10.132 3.784 -0.558 1.00 80.75 107 ALA A C 1
ATOM 789 O O . ALA A 1 107 ? 9.236 3.183 0.030 1.00 80.75 107 ALA A O 1
ATOM 790 N N . HIS A 1 108 ? 11.070 3.163 -1.274 1.00 80.00 108 HIS A N 1
ATOM 791 C CA . HIS A 1 108 ? 11.190 1.716 -1.429 1.00 80.00 108 HIS A CA 1
ATOM 792 C C . HIS A 1 108 ? 11.450 1.019 -0.094 1.00 80.00 108 HIS A C 1
ATOM 794 O O . HIS A 1 108 ? 10.742 0.072 0.237 1.00 80.00 108 HIS A O 1
ATOM 800 N N . ASP A 1 109 ? 12.398 1.516 0.701 1.00 82.25 109 ASP A N 1
ATOM 801 C CA . ASP A 1 109 ? 12.725 0.938 2.008 1.00 82.25 109 ASP A CA 1
ATOM 802 C C . ASP A 1 109 ? 11.548 1.057 2.992 1.00 82.25 109 ASP A C 1
ATOM 804 O O . ASP A 1 109 ? 11.208 0.102 3.696 1.00 82.25 109 ASP A O 1
ATOM 808 N N . LEU A 1 110 ? 10.877 2.216 3.022 1.00 86.06 110 LEU A N 1
ATOM 809 C CA . LEU A 1 110 ? 9.688 2.427 3.854 1.00 86.06 110 LEU A CA 1
ATOM 810 C C . LEU A 1 110 ? 8.507 1.557 3.405 1.00 86.06 110 LEU A C 1
ATOM 812 O O . LEU A 1 110 ? 7.754 1.070 4.253 1.00 86.06 110 LEU A O 1
ATOM 816 N N . LEU A 1 111 ? 8.339 1.360 2.096 1.00 85.88 111 LEU A N 1
ATOM 817 C CA . LEU A 1 111 ? 7.291 0.513 1.537 1.00 85.88 111 LEU A CA 1
ATOM 818 C C . LEU A 1 111 ? 7.534 -0.965 1.847 1.00 85.88 111 LEU A C 1
ATOM 820 O O . LEU A 1 111 ? 6.602 -1.646 2.270 1.00 85.88 111 LEU A O 1
ATOM 824 N N . ASP A 1 112 ? 8.768 -1.450 1.697 1.00 82.19 112 ASP A N 1
ATOM 825 C CA . ASP A 1 112 ? 9.139 -2.825 2.041 1.00 82.19 112 ASP A CA 1
ATOM 826 C C . ASP A 1 112 ? 8.941 -3.093 3.533 1.00 82.19 112 ASP A C 1
ATOM 828 O O . ASP A 1 112 ? 8.362 -4.115 3.905 1.00 82.19 112 ASP A O 1
ATOM 832 N N . ALA A 1 113 ? 9.361 -2.161 4.393 1.00 83.94 113 ALA A N 1
ATOM 833 C CA . ALA A 1 113 ? 9.150 -2.268 5.832 1.00 83.94 113 ALA A CA 1
ATOM 834 C C . ALA A 1 113 ? 7.656 -2.278 6.191 1.00 83.94 113 ALA A C 1
ATOM 836 O O . ALA A 1 113 ? 7.233 -3.046 7.054 1.00 83.94 113 ALA A O 1
ATOM 837 N N . LEU A 1 114 ? 6.841 -1.452 5.521 1.00 86.50 114 LEU A N 1
ATOM 838 C CA . LEU A 1 114 ? 5.394 -1.437 5.719 1.00 86.50 114 LEU A CA 1
ATOM 839 C C . LEU A 1 114 ? 4.768 -2.764 5.278 1.00 86.50 114 LEU A C 1
ATOM 841 O O . LEU A 1 114 ? 4.069 -3.391 6.070 1.00 86.50 114 LEU A O 1
ATOM 845 N N . LEU A 1 115 ? 5.038 -3.203 4.046 1.00 84.81 115 LEU A N 1
ATOM 846 C CA . LEU A 1 115 ? 4.528 -4.454 3.486 1.00 84.81 115 LEU A CA 1
ATOM 847 C C . LEU A 1 115 ? 4.950 -5.655 4.335 1.00 84.81 115 LEU A C 1
ATOM 849 O O . LEU A 1 115 ? 4.118 -6.495 4.652 1.00 84.81 115 LEU A O 1
ATOM 853 N N . GLY A 1 116 ? 6.219 -5.724 4.739 1.00 81.88 116 GLY A N 1
ATOM 854 C CA . GLY A 1 116 ? 6.761 -6.793 5.575 1.00 81.88 116 GLY A CA 1
ATOM 855 C C . GLY A 1 116 ? 6.180 -6.850 6.988 1.00 81.88 116 GLY A C 1
ATOM 856 O O . GLY A 1 116 ? 6.284 -7.892 7.622 1.00 81.88 116 GLY A O 1
ATOM 857 N N . ASP A 1 117 ? 5.553 -5.775 7.471 1.00 83.75 117 ASP A N 1
ATOM 858 C CA . ASP A 1 117 ? 4.973 -5.699 8.813 1.00 83.75 117 ASP A CA 1
ATOM 859 C C . ASP A 1 117 ? 3.446 -5.883 8.803 1.00 83.75 117 ASP A C 1
ATOM 861 O O . ASP A 1 117 ? 2.901 -6.686 9.562 1.00 83.75 117 ASP A O 1
ATOM 865 N N . VAL A 1 118 ? 2.725 -5.183 7.920 1.00 82.56 118 VAL A N 1
ATOM 866 C CA . VAL A 1 118 ? 1.251 -5.175 7.948 1.00 82.56 118 VAL A CA 1
ATOM 867 C C . VAL A 1 118 ? 0.621 -6.436 7.365 1.00 82.56 118 VAL A C 1
ATOM 869 O O . VAL A 1 118 ? -0.505 -6.774 7.750 1.00 82.56 118 VAL A O 1
ATOM 872 N N . THR A 1 119 ? 1.340 -7.152 6.489 1.00 82.88 119 THR A N 1
ATOM 873 C CA . THR A 1 119 ? 0.885 -8.438 5.936 1.00 82.88 119 THR A CA 1
ATOM 874 C C . THR A 1 119 ? 1.174 -9.621 6.862 1.00 82.88 119 THR A C 1
ATOM 876 O O . THR A 1 119 ? 0.722 -10.729 6.580 1.00 82.88 119 THR A O 1
ATOM 879 N N . LEU A 1 120 ? 1.897 -9.422 7.973 1.00 78.06 120 LEU A N 1
ATOM 880 C CA . LEU A 1 120 ? 2.090 -10.462 8.987 1.00 78.06 120 LEU A CA 1
ATOM 881 C C . LEU A 1 120 ? 0.785 -10.745 9.726 1.00 78.06 120 LEU A C 1
ATOM 883 O O . LEU A 1 120 ? 0.005 -9.836 10.011 1.00 78.06 120 LEU A O 1
ATOM 887 N N . SER A 1 121 ? 0.583 -11.992 10.153 1.00 70.06 121 SER A N 1
ATOM 888 C CA . SER A 1 121 ? -0.548 -12.361 11.016 1.00 70.06 121 SER A CA 1
ATOM 889 C C . SER A 1 121 ? -0.608 -11.490 12.277 1.00 70.06 121 SER A C 1
ATOM 891 O O . SER A 1 121 ? -1.687 -11.059 12.681 1.00 70.06 121 SER A O 1
ATOM 893 N N . THR A 1 122 ? 0.550 -11.134 12.833 1.00 73.12 122 THR A N 1
ATOM 894 C CA . THR A 1 122 ? 0.712 -10.172 13.931 1.00 73.12 122 THR A CA 1
ATOM 895 C C . THR A 1 122 ? 1.746 -9.117 13.533 1.00 73.12 122 THR A C 1
ATOM 897 O O . THR A 1 122 ? 2.928 -9.458 13.459 1.00 73.12 122 THR A O 1
ATOM 900 N N . PRO A 1 123 ? 1.343 -7.860 13.271 1.00 75.38 123 PRO A N 1
ATOM 901 C CA . PRO A 1 123 ? 2.290 -6.784 13.010 1.00 75.38 123 PRO A CA 1
ATOM 902 C C . PRO A 1 123 ? 3.163 -6.551 14.236 1.00 75.38 123 PRO A C 1
ATOM 904 O O . PRO A 1 123 ? 2.683 -6.582 15.371 1.00 75.38 123 PRO A O 1
ATOM 907 N N . THR A 1 124 ? 4.437 -6.287 13.996 1.00 75.50 124 THR A N 1
ATOM 908 C CA . THR A 1 124 ? 5.433 -6.037 15.035 1.00 75.50 124 THR A CA 1
ATOM 909 C C . THR A 1 124 ? 5.472 -4.558 15.412 1.00 75.50 124 THR A C 1
ATOM 911 O O . THR A 1 124 ? 5.610 -4.233 16.589 1.00 75.50 124 THR A O 1
ATOM 914 N N . SER A 1 125 ? 5.331 -3.657 14.432 1.00 75.69 125 SER A N 1
ATOM 915 C CA . SER A 1 125 ? 5.498 -2.208 14.649 1.00 75.69 125 SER A CA 1
ATOM 916 C C . SER A 1 125 ? 4.243 -1.383 14.361 1.00 75.69 125 SER A C 1
ATOM 918 O O . SER A 1 125 ? 3.971 -0.397 15.050 1.00 75.69 125 SER A O 1
ATOM 920 N N . THR A 1 126 ? 3.457 -1.767 13.361 1.00 80.38 126 THR A N 1
ATOM 921 C CA . THR A 1 126 ? 2.301 -0.997 12.899 1.00 80.38 126 THR A CA 1
ATOM 922 C C . THR A 1 126 ? 1.067 -1.378 13.705 1.00 80.38 126 THR A C 1
ATOM 924 O O . THR A 1 126 ? 0.697 -2.547 13.808 1.00 80.38 126 THR A O 1
ATOM 927 N N . ARG A 1 127 ? 0.377 -0.389 14.283 1.00 82.81 127 ARG A N 1
ATOM 928 C CA . ARG A 1 127 ? -0.855 -0.665 15.031 1.00 82.81 127 ARG A CA 1
ATOM 929 C C . ARG A 1 127 ? -1.972 -1.010 14.062 1.00 82.81 127 ARG A C 1
ATOM 931 O O . ARG A 1 127 ? -2.488 -0.126 13.380 1.00 82.81 127 ARG A O 1
ATOM 938 N N . CYS A 1 128 ? -2.363 -2.278 14.048 1.00 85.00 128 CYS A N 1
ATOM 939 C CA . CYS A 1 128 ? -3.444 -2.755 13.206 1.00 85.00 128 CYS A CA 1
ATOM 940 C C . CYS A 1 128 ? -4.609 -3.309 14.014 1.00 85.00 128 CYS A C 1
ATOM 942 O O . CYS A 1 128 ? -4.445 -4.018 15.003 1.00 85.00 128 CYS A O 1
ATOM 944 N N . THR A 1 129 ? -5.801 -3.017 13.521 1.00 82.38 129 THR A N 1
ATOM 945 C CA . THR A 1 129 ? -7.057 -3.628 13.923 1.00 82.38 129 THR A CA 1
ATOM 946 C C . THR A 1 129 ? -7.541 -4.483 12.765 1.00 82.38 129 THR A C 1
ATOM 948 O O . THR A 1 129 ? -7.910 -3.967 11.711 1.00 82.38 129 THR A O 1
ATOM 951 N N . THR A 1 130 ? -7.534 -5.801 12.930 1.00 71.50 130 THR A N 1
ATOM 952 C CA . THR A 1 130 ? -8.395 -6.667 12.120 1.00 71.50 130 THR A CA 1
ATOM 953 C C . THR A 1 130 ? -9.808 -6.494 12.637 1.00 71.50 130 THR A C 1
ATOM 955 O O . THR A 1 130 ? -9.999 -6.508 13.856 1.00 71.50 130 THR A O 1
ATOM 958 N N . ALA A 1 131 ? -10.795 -6.365 11.751 1.00 62.03 131 ALA A N 1
ATOM 959 C CA . ALA A 1 131 ? -12.155 -6.675 12.156 1.00 62.03 131 ALA A CA 1
ATOM 960 C C . ALA A 1 131 ? -12.117 -8.110 12.693 1.00 62.03 131 ALA A C 1
ATOM 962 O O . ALA A 1 131 ? -11.968 -9.064 11.931 1.00 62.03 131 ALA A O 1
ATOM 963 N N . SER A 1 132 ? -12.144 -8.268 14.019 1.00 46.09 132 SER A N 1
ATOM 964 C CA . SER A 1 132 ? -12.453 -9.564 14.602 1.00 46.09 132 SER A CA 1
ATOM 965 C C . SER A 1 132 ? -13.769 -9.965 13.947 1.00 46.09 132 SER A C 1
ATOM 967 O O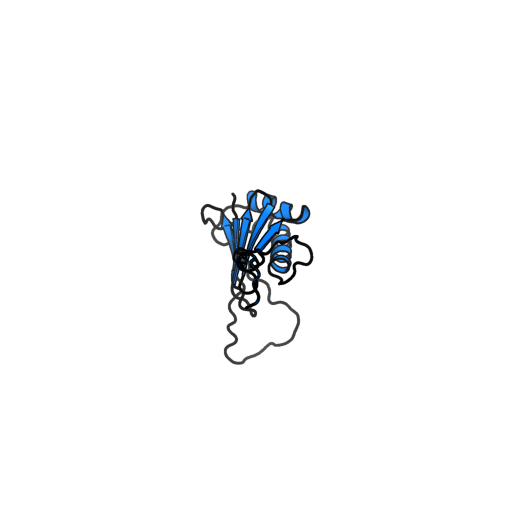 . SER A 1 132 ? -14.668 -9.114 13.929 1.00 46.09 132 SER A O 1
ATOM 969 N N . PRO A 1 133 ? -13.928 -11.184 13.399 1.00 47.91 133 PRO A N 1
ATOM 970 C CA . PRO A 1 133 ? -15.273 -11.683 13.193 1.00 47.91 133 PRO A CA 1
ATOM 971 C C . PRO A 1 133 ? -15.927 -11.535 14.563 1.00 47.91 133 PRO A C 1
ATOM 973 O O . PRO A 1 133 ? -15.473 -12.134 15.542 1.00 47.91 133 PRO A O 1
ATOM 976 N N . GLY A 1 134 ? -16.845 -10.573 14.686 1.00 37.81 134 GLY A N 1
ATOM 977 C CA . GLY A 1 134 ? -17.538 -10.352 15.941 1.00 37.81 134 GLY A CA 1
ATOM 978 C C . GLY A 1 134 ? -18.143 -11.692 16.345 1.00 37.81 134 GLY A C 1
ATOM 979 O O . GLY A 1 134 ? -18.486 -12.475 15.448 1.00 37.81 134 GLY A O 1
ATOM 980 N N . PRO A 1 135 ? -18.257 -12.006 17.648 1.00 45.62 135 PRO A N 1
ATOM 981 C CA . PRO A 1 135 ? -19.081 -13.137 18.040 1.00 45.62 135 PRO A CA 1
ATOM 982 C C . PRO A 1 135 ? -20.405 -12.961 17.303 1.00 45.62 135 PRO A C 1
ATOM 984 O O . PRO A 1 135 ? -21.030 -11.903 17.424 1.00 45.62 135 PRO A O 1
ATOM 987 N N . SER A 1 136 ? -20.735 -13.931 16.438 1.00 46.22 136 SER A N 1
ATOM 988 C CA . SER A 1 136 ? -22.001 -13.960 15.714 1.00 46.22 136 SER A CA 1
ATOM 989 C C . SER A 1 136 ? -23.066 -13.573 16.716 1.00 46.22 136 SER A C 1
ATOM 991 O O . SER A 1 136 ? -23.180 -14.230 17.748 1.00 46.22 136 SER A O 1
ATOM 993 N N . GLN A 1 137 ? -23.694 -12.431 16.446 1.00 45.62 137 GLN A N 1
ATOM 994 C CA . GLN A 1 137 ? -24.788 -11.820 17.177 1.00 45.62 137 GLN A CA 1
ATOM 995 C C . GLN A 1 137 ? -25.415 -12.812 18.161 1.00 45.62 137 GLN A C 1
ATOM 997 O O . GLN A 1 137 ? -26.140 -13.717 17.752 1.00 45.62 137 GLN A O 1
ATOM 1002 N N . ALA A 1 138 ? -25.068 -12.686 19.447 1.00 47.25 138 ALA A N 1
ATOM 1003 C CA . ALA A 1 138 ? -25.760 -13.410 20.497 1.00 47.25 138 ALA A CA 1
ATOM 1004 C C . ALA A 1 138 ? -27.247 -13.097 20.319 1.00 47.25 138 ALA A C 1
ATOM 1006 O O . ALA A 1 138 ? -27.659 -11.939 20.434 1.00 47.25 138 ALA A O 1
ATOM 1007 N N . ALA A 1 139 ? -28.020 -14.112 19.932 1.00 53.75 139 ALA A N 1
ATOM 1008 C CA . ALA A 1 139 ? -29.459 -13.994 19.819 1.00 53.75 139 ALA A CA 1
ATOM 1009 C C . ALA A 1 139 ? -30.001 -13.448 21.153 1.00 53.75 139 ALA A C 1
ATOM 1011 O O . ALA A 1 139 ? -29.501 -13.840 22.214 1.00 53.75 139 ALA A O 1
ATOM 1012 N N . PRO A 1 140 ? -30.976 -12.526 21.123 1.00 46.66 140 PRO A N 1
ATOM 1013 C CA . PRO A 1 140 ? -31.482 -11.900 22.331 1.00 46.66 140 PRO A CA 1
ATOM 1014 C C . PRO A 1 140 ? -32.008 -12.965 23.294 1.00 46.66 140 PRO A C 1
ATOM 1016 O O . PRO A 1 140 ? -32.860 -13.788 22.951 1.00 46.66 140 PRO A O 1
ATOM 1019 N N . SER A 1 141 ? -31.482 -12.927 24.515 1.00 55.34 141 SER A N 1
ATOM 1020 C CA . SER A 1 141 ? -31.985 -13.635 25.683 1.00 55.34 141 SER A CA 1
ATOM 1021 C C . SER A 1 141 ? -33.472 -13.330 25.834 1.00 55.34 141 SER A C 1
ATOM 1023 O O . SER A 1 141 ? -33.863 -12.262 26.304 1.00 55.34 141 SER A O 1
ATOM 1025 N N . THR A 1 142 ? -34.313 -14.272 25.414 1.00 58.28 142 THR A N 1
ATOM 1026 C CA . THR A 1 142 ? -35.754 -14.177 25.616 1.00 58.28 142 THR A CA 1
ATOM 1027 C C . THR A 1 142 ? -36.109 -14.984 26.857 1.00 58.28 142 THR A C 1
ATOM 1029 O O . THR A 1 142 ? -36.172 -16.205 26.810 1.00 58.28 142 THR A O 1
ATOM 1032 N N . GLY A 1 143 ? -36.303 -14.265 27.962 1.00 45.12 143 GLY A N 1
ATOM 1033 C CA . GLY A 1 143 ? -37.379 -14.524 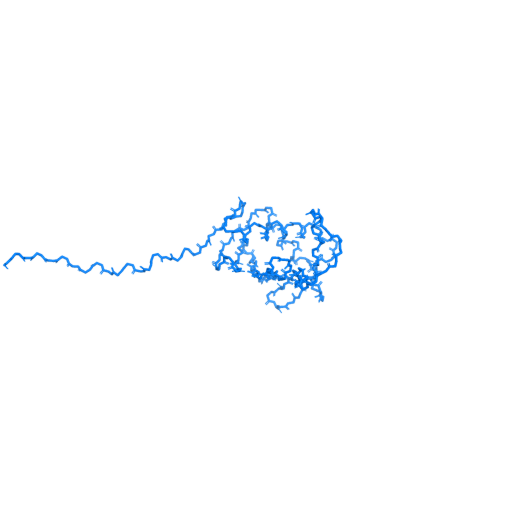28.920 1.00 45.12 143 GLY A CA 1
ATOM 1034 C C . GLY A 1 143 ? -37.271 -15.746 29.833 1.00 45.12 143 GLY A C 1
ATOM 1035 O O . GLY A 1 143 ? -37.577 -16.869 29.453 1.00 45.12 143 GLY A O 1
ATOM 1036 N N . SER A 1 144 ? -36.995 -15.473 31.105 1.00 57.88 144 SER A N 1
ATOM 1037 C CA . SER A 1 144 ? -37.386 -16.294 32.250 1.00 57.88 144 SER A CA 1
ATOM 1038 C C . SER A 1 144 ? -38.892 -16.615 32.254 1.00 57.88 144 SER A C 1
ATOM 1040 O O . SER A 1 144 ? -39.689 -15.686 32.152 1.00 57.88 144 SER A O 1
ATOM 1042 N N . VAL A 1 145 ? -39.286 -17.869 32.525 1.00 53.56 145 VAL A N 1
ATOM 1043 C CA . VAL A 1 145 ? -40.330 -18.164 33.529 1.00 53.56 145 VAL A CA 1
ATOM 1044 C C . VAL A 1 145 ? -40.270 -19.617 34.029 1.00 53.56 145 VAL A C 1
ATOM 1046 O O . VAL A 1 145 ? -40.153 -20.574 33.271 1.00 53.56 145 VAL A O 1
ATOM 1049 N N . THR A 1 146 ? -40.337 -19.734 35.348 1.00 56.59 146 THR A N 1
ATOM 1050 C CA . THR A 1 146 ? -40.482 -20.917 36.203 1.00 56.59 146 THR A CA 1
ATOM 1051 C C . THR A 1 146 ? -41.823 -21.635 35.981 1.00 56.59 146 THR A C 1
ATOM 1053 O O . THR A 1 146 ? -42.830 -20.945 35.878 1.00 56.59 146 THR A O 1
ATOM 1056 N N . SER A 1 147 ? -41.885 -22.975 36.047 1.00 56.00 147 SER A N 1
ATOM 1057 C CA . SER A 1 147 ? -42.895 -23.689 36.865 1.00 56.00 147 SER A CA 1
ATOM 1058 C C . SER A 1 147 ? -42.638 -25.198 36.931 1.00 56.00 147 SER A C 1
ATOM 1060 O O . SER A 1 147 ? -42.521 -25.866 35.909 1.00 56.00 147 SER A O 1
ATOM 1062 N N . HIS A 1 148 ? -42.609 -25.715 38.160 1.00 52.59 148 HIS A N 1
ATOM 1063 C CA . HIS A 1 148 ? -42.819 -27.121 38.496 1.00 52.59 148 HIS A CA 1
ATOM 1064 C C . HIS A 1 148 ? -44.245 -27.566 38.126 1.00 52.59 148 HIS A C 1
ATOM 1066 O O . HIS A 1 148 ? -45.177 -26.757 38.185 1.00 52.59 148 HIS A O 1
ATOM 1072 N N . GLY A 1 149 ? -44.390 -28.855 37.818 1.00 51.06 149 GLY A N 1
ATOM 1073 C CA . GLY A 1 149 ? -45.649 -29.582 37.653 1.00 51.06 149 GLY A CA 1
ATOM 1074 C C . GLY A 1 149 ? -45.365 -31.042 37.366 1.00 51.06 149 GLY A C 1
ATOM 1075 O O . GLY A 1 149 ? -45.163 -31.348 36.175 1.00 51.06 149 GLY A O 1
#

Foldseek 3Di:
DDFKWKFKAADLVGWGKIWTQGLQQWIQIDTPQAHRKIWGHDPLLNVLVVLQVPFDQDDDQWDQDDPPPDDDDDDDDDDSPRTTTGMWMAHPVRTTGHLPDPSNPSSVVSVCLVCVAPPDPHGDPIDMDGPDPPPPPPDDDDDDDDDDD

Radius of gyration: 21.24 Å; chains: 1; bounding box: 68×44×56 Å

pLDDT: mean 72.72, std 17.23, range [37.47, 93.75]

Sequence (149 aa):
MFPLTVVRTGGVAGFDDHLVLEANGRVHVDSRVVRGRVCALTPAQQRLLTLLAVSPVGNVATRSAPPTSNGTSQQAGDGERNDPLLITIEDGQSRLIDLDHTSSAEAHDLLDALLGDVTLSTPTSTRCTTASPGPSQAAPSTGSVTSHG

Secondary structure (DSSP, 8-state):
--SEEEEEEETTTTEEEEEEE-TTSEEEEEESS--SEEEEPPHHHHHHHHHHHHSPB-S---EEPPP---S---S--S-------EEEEEETTS-BB---STTHHHHHHHHHHHHHHHTSSS-SSSEEEE-------------------